Protein AF-A0A3M1WUT6-F1 (afdb_monomer)

Solvent-accessible surface area (backbone atoms only — not comparable to full-atom values): 3266 Å² total; per-residue (Å²): 125,48,73,92,42,32,67,64,58,63,69,58,87,54,94,81,74,83,80,85,87,80,56,78,72,42,36,81,47,96,94,39,72,33,67,66,61,47,49,56,40,51,50,58,46,66,56,81,131

Structure (mmCIF, N/CA/C/O backbone):
data_AF-A0A3M1WUT6-F1
#
_entry.id   AF-A0A3M1WUT6-F1
#
loop_
_atom_site.group_PDB
_atom_site.id
_atom_site.type_symbol
_atom_site.label_atom_id
_atom_site.label_alt_id
_atom_site.label_comp_id
_atom_site.label_asym_id
_atom_site.label_entity_id
_atom_site.label_seq_id
_atom_site.pdbx_PDB_ins_code
_atom_site.Cartn_x
_atom_site.Cartn_y
_atom_site.Cartn_z
_atom_site.occupancy
_atom_site.B_iso_or_equiv
_atom_site.auth_seq_id
_atom_site.auth_comp_id
_atom_site.auth_asym_id
_atom_site.auth_atom_id
_atom_site.pdbx_PDB_model_num
ATOM 1 N N . ILE A 1 1 ? -2.519 4.834 -5.808 1.00 93.12 1 ILE A N 1
ATOM 2 C CA . ILE A 1 1 ? -1.764 4.723 -4.535 1.00 93.12 1 ILE A CA 1
ATOM 3 C C . ILE A 1 1 ? -0.543 3.834 -4.720 1.00 93.12 1 ILE A C 1
ATOM 5 O O . ILE A 1 1 ? -0.512 3.065 -5.675 1.00 93.12 1 ILE A O 1
ATOM 9 N N . GLY A 1 2 ? 0.460 3.978 -3.864 1.00 95.88 2 GLY A N 1
ATOM 10 C CA . GLY A 1 2 ? 1.723 3.241 -3.925 1.00 95.88 2 GLY A CA 1
ATOM 11 C C . GLY A 1 2 ? 2.317 3.052 -2.529 1.00 95.88 2 GLY A C 1
ATOM 12 O O . GLY A 1 2 ? 1.736 3.586 -1.577 1.00 95.88 2 GLY A O 1
ATOM 13 N N . PRO A 1 3 ? 3.445 2.333 -2.406 1.00 95.94 3 PRO A N 1
ATOM 14 C CA . PRO A 1 3 ? 4.090 2.045 -1.124 1.00 95.94 3 PRO A CA 1
ATOM 15 C C . PRO A 1 3 ? 4.312 3.272 -0.232 1.00 95.94 3 PRO A C 1
ATOM 17 O O . PRO A 1 3 ? 4.123 3.204 0.977 1.00 95.94 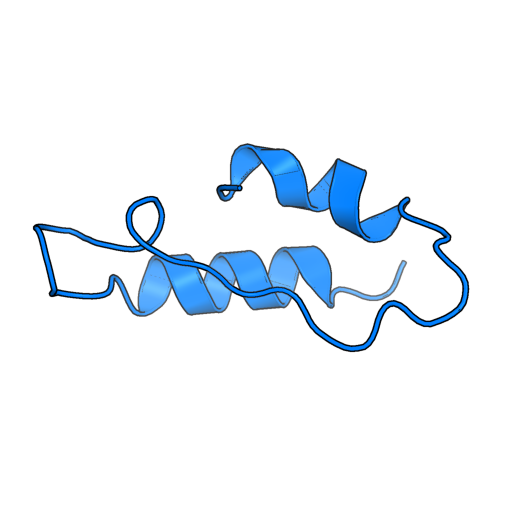3 PRO A O 1
ATOM 20 N N . GLU A 1 4 ? 4.607 4.423 -0.835 1.00 96.69 4 GLU A N 1
ATOM 21 C CA . GLU A 1 4 ? 4.830 5.699 -0.156 1.00 96.69 4 GLU A CA 1
ATOM 22 C C . GLU A 1 4 ? 3.613 6.222 0.635 1.00 96.69 4 GLU A C 1
ATOM 24 O O . GL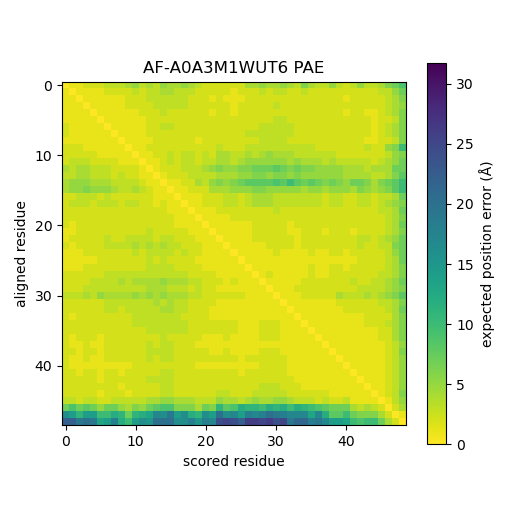U A 1 4 ? 3.750 7.124 1.453 1.00 96.69 4 GLU A O 1
ATOM 29 N N . HIS A 1 5 ? 2.423 5.649 0.425 1.00 96.50 5 HIS A N 1
ATOM 30 C CA . HIS A 1 5 ? 1.179 6.068 1.077 1.00 96.50 5 HIS A CA 1
ATOM 31 C C . HIS A 1 5 ? 0.785 5.197 2.282 1.00 96.50 5 HIS A C 1
ATOM 33 O O . HIS A 1 5 ? -0.274 5.434 2.859 1.00 96.50 5 HIS A O 1
ATOM 39 N N . ALA A 1 6 ? 1.576 4.183 2.657 1.00 94.94 6 ALA A N 1
ATOM 40 C CA . ALA A 1 6 ? 1.190 3.212 3.688 1.00 94.94 6 ALA A CA 1
ATOM 41 C C . ALA A 1 6 ? 0.832 3.858 5.042 1.00 94.94 6 ALA A C 1
ATOM 43 O O . ALA A 1 6 ? -0.144 3.465 5.675 1.00 94.94 6 ALA A O 1
ATOM 44 N N . GLU A 1 7 ? 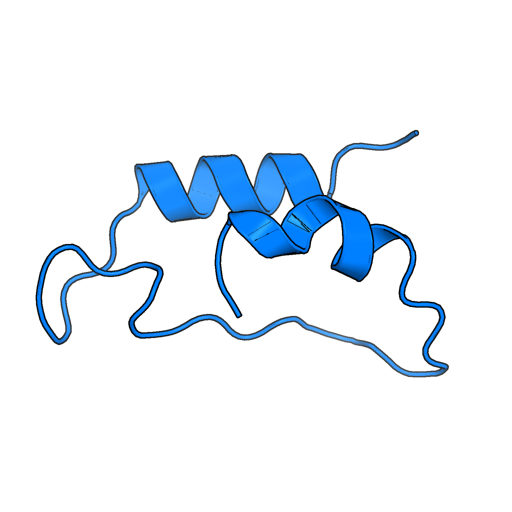1.575 4.882 5.467 1.00 94.00 7 GLU A N 1
ATOM 45 C CA . GLU A 1 7 ? 1.287 5.613 6.709 1.00 94.00 7 GLU A CA 1
ATOM 46 C C . GLU A 1 7 ? -0.021 6.405 6.627 1.00 94.00 7 GLU A C 1
ATOM 48 O O . GLU A 1 7 ? -0.887 6.280 7.488 1.00 94.00 7 GLU A O 1
ATOM 53 N N . ALA A 1 8 ? -0.209 7.164 5.546 1.00 94.62 8 ALA A N 1
ATOM 54 C CA . ALA A 1 8 ? -1.425 7.944 5.345 1.00 94.62 8 ALA A CA 1
ATOM 55 C C . ALA A 1 8 ? -2.679 7.053 5.287 1.00 94.62 8 ALA A C 1
ATOM 57 O O . ALA A 1 8 ? -3.732 7.436 5.787 1.00 94.62 8 ALA A O 1
ATOM 58 N N . LEU A 1 9 ? -2.565 5.849 4.712 1.00 94.06 9 LEU A N 1
ATOM 59 C CA . LEU A 1 9 ? -3.658 4.876 4.652 1.00 94.06 9 LEU A CA 1
ATOM 60 C C . LEU A 1 9 ? -4.011 4.296 6.027 1.00 94.06 9 LEU A C 1
ATOM 62 O O . LEU A 1 9 ? -5.186 4.060 6.285 1.00 94.06 9 LEU A O 1
ATOM 66 N N . ARG A 1 10 ? -3.035 4.110 6.924 1.00 90.88 10 ARG A N 1
ATOM 67 C CA . ARG A 1 10 ? -3.290 3.665 8.308 1.00 90.88 10 ARG A CA 1
ATOM 68 C C . ARG A 1 10 ? -4.047 4.701 9.133 1.00 90.88 10 ARG A C 1
ATOM 70 O O . ARG A 1 10 ? -4.835 4.345 10.000 1.00 90.88 10 ARG A O 1
ATOM 77 N N . GLN A 1 11 ? -3.835 5.978 8.837 1.00 92.75 11 GLN A N 1
ATOM 78 C CA . GLN A 1 11 ? -4.509 7.093 9.504 1.00 92.75 11 GLN A CA 1
ATOM 79 C C . GLN A 1 11 ? -5.876 7.424 8.880 1.00 92.75 11 GLN A C 1
ATOM 81 O O . GLN A 1 11 ? -6.593 8.302 9.363 1.00 92.75 11 GLN A O 1
ATOM 86 N N . LEU A 1 12 ? -6.254 6.737 7.796 1.00 92.25 12 LEU A N 1
ATOM 87 C CA . LEU A 1 12 ? -7.461 7.022 7.035 1.00 92.25 12 LEU A CA 1
ATOM 88 C C . LEU A 1 12 ? -8.709 6.482 7.753 1.00 92.25 12 LEU A C 1
ATOM 90 O O . LEU A 1 12 ? -9.132 5.347 7.549 1.00 92.25 12 LEU A O 1
ATOM 94 N N . ALA A 1 13 ? -9.336 7.322 8.574 1.00 88.75 13 ALA A N 1
ATOM 95 C CA . ALA A 1 13 ? -10.577 7.000 9.276 1.00 88.75 13 ALA A CA 1
ATOM 96 C C . ALA A 1 13 ? -11.815 7.311 8.413 1.00 88.75 13 ALA A C 1
ATOM 98 O O . ALA A 1 13 ? -12.523 8.292 8.638 1.00 88.75 13 ALA A O 1
ATOM 99 N N . LEU A 1 14 ? -12.074 6.479 7.402 1.00 92.50 14 LEU A N 1
ATOM 100 C CA . LEU A 1 14 ? -13.273 6.580 6.564 1.00 92.50 14 LEU A CA 1
ATOM 101 C C . LEU A 1 14 ? -14.320 5.544 7.004 1.00 92.50 14 LEU A C 1
ATOM 103 O O . LEU A 1 14 ? -14.065 4.342 6.869 1.00 92.50 14 LEU A O 1
ATOM 107 N N . PRO A 1 15 ? -15.504 5.965 7.497 1.00 91.62 15 PRO A N 1
ATOM 108 C CA . PRO A 1 15 ? -16.589 5.040 7.806 1.00 91.62 15 PRO A CA 1
ATOM 109 C C . PRO A 1 15 ? -16.957 4.218 6.562 1.00 91.62 15 PRO A C 1
ATOM 111 O O . PRO A 1 15 ? -17.423 4.766 5.566 1.00 91.62 15 PRO A O 1
ATOM 114 N N . GLY A 1 16 ? -16.716 2.906 6.608 1.00 92.69 16 GLY A N 1
ATOM 115 C CA . GLY A 1 16 ? -16.999 1.988 5.498 1.00 92.69 16 GLY A CA 1
ATOM 116 C C . GLY A 1 16 ? -15.823 1.675 4.565 1.00 92.69 16 GLY A C 1
ATOM 117 O O . GLY A 1 16 ? -16.033 1.008 3.552 1.00 92.69 16 GLY A O 1
ATOM 118 N N . LEU A 1 17 ? -14.591 2.094 4.879 1.00 92.69 17 LEU A N 1
ATOM 119 C CA . LEU A 1 17 ? -13.413 1.620 4.147 1.00 92.69 17 LEU A CA 1
ATOM 120 C C . LEU A 1 17 ? -13.228 0.111 4.366 1.00 92.69 17 LEU A C 1
ATOM 122 O O . LEU A 1 17 ? -12.805 -0.327 5.432 1.00 92.69 17 LEU A O 1
ATOM 126 N N . HIS A 1 18 ? -13.566 -0.679 3.348 1.00 92.69 18 HIS A N 1
ATOM 127 C CA . HIS A 1 18 ? -13.510 -2.141 3.413 1.00 92.69 18 HIS A CA 1
ATOM 128 C C . HIS A 1 18 ? -12.210 -2.717 2.840 1.00 92.69 18 HIS A C 1
ATOM 130 O O . HIS A 1 18 ? -11.672 -3.685 3.370 1.00 92.69 18 HIS A O 1
ATOM 136 N N . ALA A 1 19 ? -11.712 -2.137 1.747 1.00 94.19 19 ALA A N 1
ATOM 137 C CA . ALA A 1 19 ? -10.567 -2.662 1.017 1.00 94.19 19 ALA A CA 1
ATOM 138 C C . ALA A 1 19 ? -9.764 -1.547 0.343 1.00 94.19 19 ALA A C 1
ATOM 140 O O . ALA A 1 19 ? -10.277 -0.464 0.056 1.00 94.19 19 ALA A O 1
A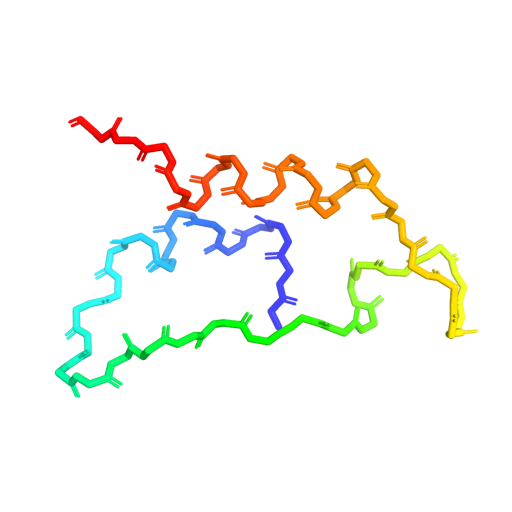TOM 141 N N . ILE A 1 20 ? -8.501 -1.855 0.061 1.00 94.06 20 ILE A N 1
ATOM 142 C CA . ILE A 1 20 ? -7.576 -1.014 -0.692 1.00 94.06 20 ILE A CA 1
ATOM 143 C C . ILE A 1 20 ? -7.170 -1.798 -1.940 1.00 94.06 20 ILE A C 1
ATOM 145 O O . ILE A 1 20 ? -6.547 -2.853 -1.828 1.00 94.06 20 ILE A O 1
ATOM 149 N N . ASP A 1 21 ? -7.517 -1.282 -3.119 1.00 95.94 21 ASP A N 1
ATOM 150 C CA . ASP A 1 21 ? -7.127 -1.874 -4.400 1.00 95.94 21 ASP A CA 1
ATOM 151 C C . ASP A 1 21 ? -5.836 -1.237 -4.930 1.00 95.94 21 ASP A C 1
ATOM 153 O O . ASP A 1 21 ? -5.639 -0.017 -4.869 1.00 95.94 21 ASP A O 1
ATOM 157 N N . VAL A 1 22 ? -4.932 -2.069 -5.444 1.00 97.25 22 VAL A N 1
ATOM 158 C CA . VAL A 1 22 ? -3.614 -1.643 -5.914 1.00 97.25 22 VAL A CA 1
ATOM 159 C C . VAL A 1 22 ? -3.344 -2.133 -7.327 1.00 97.25 22 VAL A C 1
ATOM 161 O O . VAL A 1 22 ? -3.576 -3.291 -7.665 1.00 97.25 22 VAL A O 1
ATOM 164 N N . ASN A 1 23 ? -2.786 -1.250 -8.162 1.00 97.44 23 ASN A N 1
ATOM 165 C CA . ASN A 1 23 ? -2.556 -1.564 -9.568 1.00 97.44 23 ASN A CA 1
ATOM 166 C C . ASN A 1 23 ? -1.112 -1.302 -10.036 1.00 97.44 23 ASN A C 1
ATOM 168 O O . ASN A 1 23 ? -0.184 -1.900 -9.494 1.00 97.44 23 ASN A O 1
ATOM 172 N N . SER A 1 24 ? -0.907 -0.420 -11.016 1.00 97.25 24 SER A N 1
ATOM 173 C CA . SER A 1 24 ? 0.361 -0.238 -11.745 1.00 97.25 24 SER A CA 1
ATOM 174 C C . SER A 1 24 ? 1.584 0.087 -10.877 1.00 97.25 24 SER A C 1
ATOM 176 O O . SER A 1 24 ? 2.693 -0.320 -11.207 1.00 97.25 24 SER A O 1
ATOM 178 N N . LYS A 1 25 ? 1.418 0.761 -9.728 1.00 97.69 25 LYS A N 1
ATOM 179 C CA . LYS A 1 25 ? 2.532 1.045 -8.793 1.00 97.69 25 LYS A CA 1
ATOM 180 C C . LYS A 1 25 ? 3.098 -0.207 -8.095 1.00 97.69 25 LYS A C 1
ATOM 182 O O . LYS A 1 25 ? 4.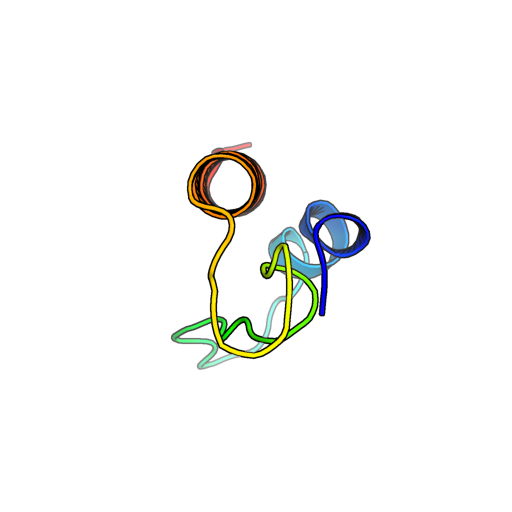152 -0.132 -7.462 1.00 97.69 25 LYS A O 1
ATOM 187 N N . PHE A 1 26 ? 2.423 -1.346 -8.236 1.00 98.19 26 PHE A N 1
ATOM 188 C CA . PHE A 1 26 ? 2.801 -2.652 -7.694 1.00 98.19 26 PHE A CA 1
ATOM 189 C C . PHE A 1 26 ? 3.150 -3.655 -8.795 1.00 98.19 26 PHE A C 1
ATOM 191 O O . PHE A 1 26 ? 3.057 -4.862 -8.593 1.00 98.19 26 PHE A O 1
ATOM 198 N N . GLU A 1 27 ? 3.528 -3.163 -9.972 1.00 98.38 27 GLU A N 1
ATOM 199 C CA . GLU A 1 27 ? 3.951 -3.968 -11.112 1.00 98.38 27 GLU A CA 1
ATOM 200 C C . GLU A 1 27 ? 5.426 -3.723 -11.436 1.00 98.38 27 GLU A C 1
ATOM 202 O O . GLU A 1 27 ? 5.949 -2.629 -11.221 1.00 98.38 27 GLU A O 1
ATOM 207 N N . THR A 1 28 ? 6.102 -4.746 -11.960 1.00 97.88 28 THR A N 1
ATOM 208 C CA . THR A 1 28 ? 7.456 -4.610 -12.535 1.00 97.88 28 THR A CA 1
ATOM 209 C C . THR A 1 28 ? 7.402 -4.147 -13.991 1.00 97.88 28 THR A C 1
ATOM 211 O O . THR A 1 28 ? 8.304 -3.466 -14.471 1.00 97.88 28 THR A O 1
ATOM 214 N N . ARG A 1 29 ? 6.322 -4.505 -14.691 1.00 97.81 29 ARG A N 1
ATOM 215 C CA . ARG A 1 29 ? 5.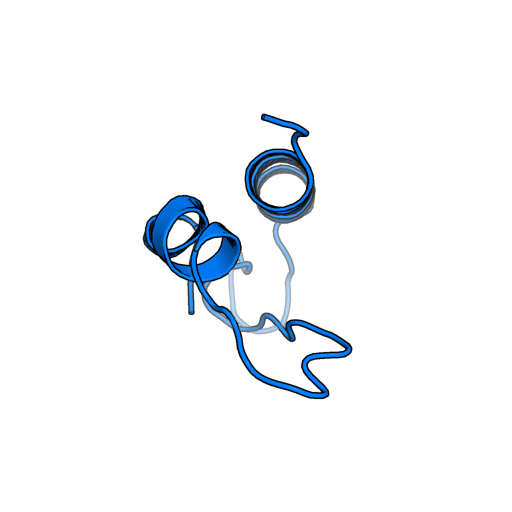947 -4.082 -16.047 1.00 97.81 29 ARG A CA 1
ATOM 216 C C . ARG A 1 29 ? 4.428 -4.247 -16.210 1.00 97.81 29 ARG A C 1
ATOM 218 O O . ARG A 1 29 ? 3.860 -5.030 -15.449 1.00 97.81 29 ARG A O 1
ATOM 225 N N . PRO A 1 30 ? 3.779 -3.597 -17.195 1.00 97.75 30 PRO A N 1
ATOM 226 C CA . PRO A 1 30 ? 2.325 -3.653 -17.351 1.00 97.75 30 PRO A CA 1
ATOM 227 C C . PRO A 1 30 ? 1.772 -5.084 -17.307 1.00 97.75 30 PRO A C 1
ATOM 229 O O . PRO A 1 30 ? 2.184 -5.941 -18.092 1.00 97.75 30 PRO A O 1
ATOM 232 N N . GLY A 1 31 ? 0.865 -5.335 -16.362 1.00 97.38 31 GLY A N 1
ATOM 233 C CA . GLY A 1 31 ? 0.207 -6.628 -16.162 1.00 97.38 31 GLY A CA 1
ATOM 234 C C . GLY A 1 31 ? 1.018 -7.677 -15.389 1.00 97.38 31 GLY A C 1
ATOM 235 O O . GLY A 1 31 ? 0.520 -8.783 -15.190 1.00 97.38 31 GLY A O 1
ATOM 236 N N . LEU A 1 32 ? 2.237 -7.367 -14.927 1.00 98.19 32 LEU A N 1
ATOM 237 C CA . LEU A 1 32 ? 3.055 -8.267 -14.103 1.00 98.19 32 LEU A CA 1
ATOM 238 C C . LEU A 1 32 ? 3.283 -7.679 -12.706 1.00 98.19 32 LEU A C 1
ATOM 240 O O . LEU A 1 32 ? 4.123 -6.795 -12.521 1.00 98.19 32 LEU A O 1
ATOM 244 N N . LYS A 1 33 ? 2.556 -8.204 -11.715 1.00 98.12 33 LYS A N 1
ATOM 245 C CA . LYS A 1 33 ? 2.652 -7.785 -10.309 1.00 98.12 33 LYS A CA 1
ATOM 246 C C . LYS A 1 33 ? 4.009 -8.136 -9.685 1.00 98.12 33 LYS A C 1
ATOM 248 O O . LYS A 1 33 ? 4.579 -9.187 -9.962 1.00 98.12 33 LYS A O 1
ATOM 253 N N . ASP A 1 34 ? 4.487 -7.260 -8.808 1.00 98.38 34 ASP A N 1
ATOM 254 C CA . ASP A 1 34 ? 5.644 -7.462 -7.935 1.00 98.38 34 ASP A CA 1
ATOM 255 C C . ASP A 1 34 ? 5.165 -8.029 -6.590 1.00 98.38 34 ASP A C 1
ATOM 257 O O . ASP A 1 34 ? 4.612 -7.312 -5.750 1.00 98.38 34 ASP A O 1
ATOM 261 N N . SER A 1 35 ? 5.334 -9.339 -6.397 1.00 98.06 35 SER A N 1
ATOM 262 C CA . SER A 1 35 ? 4.826 -10.040 -5.215 1.00 98.06 35 SER A CA 1
ATOM 263 C C . SER A 1 35 ? 5.493 -9.597 -3.916 1.00 98.06 35 SER A C 1
ATOM 265 O O . SER A 1 35 ? 4.827 -9.551 -2.885 1.00 98.06 35 SER A O 1
ATOM 267 N N . GLU A 1 36 ? 6.786 -9.270 -3.947 1.00 98.12 36 GLU A N 1
ATOM 268 C CA . GLU A 1 36 ? 7.506 -8.837 -2.746 1.00 98.12 36 GLU A CA 1
ATOM 269 C C . GLU A 1 36 ? 7.064 -7.432 -2.344 1.00 98.12 36 GLU A C 1
ATOM 271 O O . GLU A 1 36 ? 6.699 -7.211 -1.189 1.00 98.12 36 GLU A O 1
ATOM 276 N N . LYS A 1 37 ? 6.944 -6.514 -3.310 1.00 97.56 37 LYS A N 1
ATOM 277 C CA . LYS A 1 37 ? 6.399 -5.174 -3.05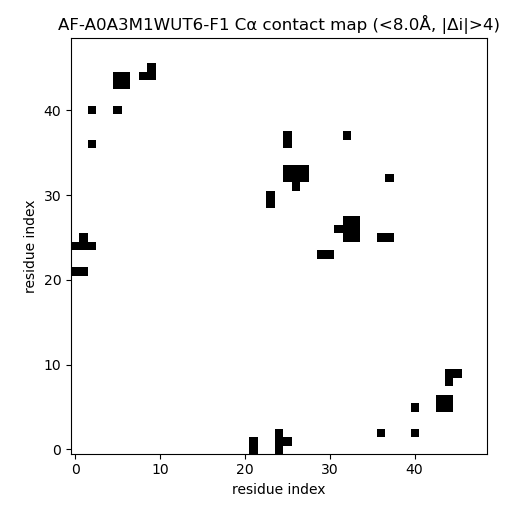4 1.00 97.56 37 LYS A CA 1
ATOM 278 C C . LYS A 1 37 ? 4.972 -5.222 -2.499 1.00 97.56 37 LYS A C 1
ATOM 280 O O . LYS A 1 37 ? 4.642 -4.446 -1.603 1.00 97.56 37 LYS A O 1
ATOM 285 N N . LEU A 1 38 ? 4.130 -6.130 -3.001 1.00 97.81 38 LEU A N 1
ATOM 286 C CA . LEU A 1 38 ? 2.774 -6.342 -2.482 1.00 97.81 38 LEU A CA 1
ATOM 287 C C . LEU A 1 38 ? 2.779 -6.831 -1.029 1.00 97.81 38 LEU A C 1
ATOM 289 O O . LEU A 1 38 ? 2.051 -6.275 -0.208 1.00 97.81 38 LEU A O 1
ATOM 293 N N . LYS A 1 39 ? 3.603 -7.836 -0.701 1.00 97.50 39 LYS A N 1
ATOM 294 C CA . LYS A 1 39 ? 3.737 -8.346 0.673 1.00 97.50 39 LYS A CA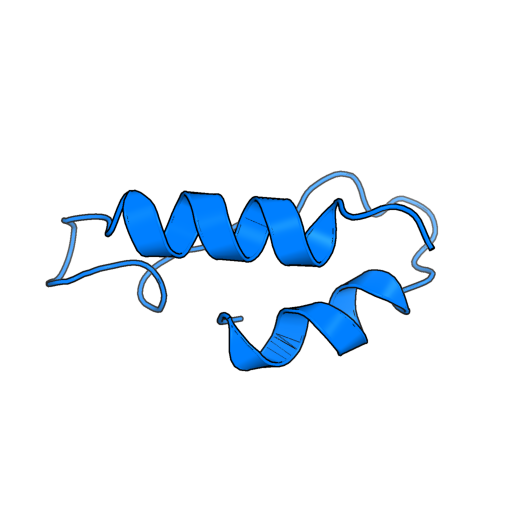 1
ATOM 295 C C . LYS A 1 39 ? 4.213 -7.251 1.622 1.00 97.50 39 LYS A C 1
ATOM 297 O O . LYS A 1 39 ? 3.545 -6.993 2.616 1.00 97.50 39 LYS A O 1
ATOM 302 N N . SER A 1 40 ? 5.298 -6.552 1.279 1.00 96.81 40 SER A N 1
ATOM 303 C CA . SER A 1 40 ? 5.843 -5.483 2.122 1.00 96.81 40 SER A CA 1
ATOM 304 C C . SER A 1 40 ? 4.833 -4.363 2.362 1.00 96.81 40 SER A C 1
ATOM 306 O O . SER A 1 40 ? 4.721 -3.872 3.480 1.00 96.81 40 SER A O 1
ATOM 308 N N . PHE A 1 41 ? 4.072 -3.962 1.341 1.00 96.88 41 PHE A N 1
ATOM 309 C CA . PHE A 1 41 ? 3.047 -2.933 1.502 1.00 96.88 41 PHE A CA 1
ATOM 310 C C . PHE A 1 41 ? 1.867 -3.400 2.348 1.00 96.88 41 PHE A C 1
ATOM 312 O O . PHE A 1 41 ? 1.426 -2.660 3.222 1.00 96.88 41 PHE A O 1
ATOM 319 N N . ARG A 1 42 ? 1.382 -4.629 2.133 1.00 95.81 42 ARG A N 1
ATOM 320 C CA . ARG A 1 42 ? 0.361 -5.231 2.997 1.00 95.81 42 ARG A CA 1
ATOM 321 C C . ARG A 1 42 ? 0.823 -5.209 4.452 1.00 95.81 42 ARG A C 1
ATOM 323 O O . ARG A 1 42 ? 0.070 -4.765 5.309 1.00 95.81 42 ARG A O 1
ATOM 330 N N .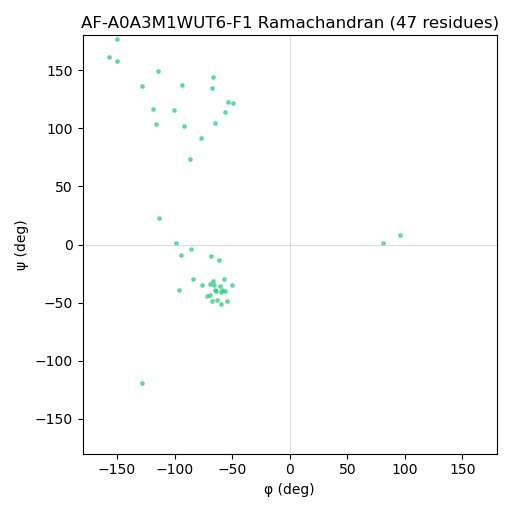 ASP A 1 43 ? 2.052 -5.640 4.717 1.00 95.38 43 ASP A N 1
ATOM 331 C CA . ASP A 1 43 ? 2.593 -5.705 6.074 1.00 95.38 43 ASP A CA 1
ATOM 332 C C . ASP A 1 43 ? 2.722 -4.304 6.690 1.00 95.38 43 ASP A C 1
ATOM 334 O O . ASP A 1 43 ? 2.360 -4.115 7.844 1.00 95.38 43 ASP A O 1
ATOM 338 N N . GLN A 1 44 ? 3.132 -3.292 5.915 1.00 94.62 44 GLN A N 1
ATOM 339 C CA . GLN A 1 44 ? 3.163 -1.898 6.379 1.00 94.62 44 GLN A CA 1
ATOM 340 C C . GLN A 1 44 ? 1.770 -1.348 6.708 1.00 94.62 44 GLN A C 1
ATOM 342 O O . GLN A 1 44 ? 1.628 -0.620 7.684 1.00 94.62 44 GLN A O 1
ATOM 347 N N . VAL A 1 45 ? 0.752 -1.672 5.905 1.00 93.88 45 VAL A N 1
ATOM 348 C CA . VAL A 1 45 ? -0.627 -1.187 6.098 1.00 93.88 45 VAL A CA 1
ATOM 349 C C . VAL A 1 45 ? -1.335 -1.927 7.237 1.00 93.88 45 VAL A C 1
ATOM 351 O O . VAL A 1 45 ? -2.132 -1.323 7.946 1.00 93.88 45 VAL A O 1
ATOM 354 N N . MET A 1 46 ? -1.053 -3.219 7.422 1.00 89.75 46 MET A N 1
ATOM 355 C CA . MET A 1 46 ? -1.710 -4.071 8.422 1.00 89.75 46 MET A CA 1
ATOM 356 C C . MET A 1 46 ? -0.949 -4.178 9.748 1.00 89.75 46 MET A C 1
ATOM 358 O O . MET A 1 46 ? -1.493 -4.741 10.699 1.00 89.75 46 MET A O 1
ATOM 362 N N . ALA A 1 47 ? 0.289 -3.679 9.832 1.00 83.94 47 ALA A N 1
ATOM 363 C CA . ALA A 1 47 ? 1.043 -3.649 11.080 1.00 83.94 47 ALA A CA 1
ATOM 364 C C . ALA A 1 47 ? 0.222 -2.953 12.174 1.00 83.94 47 ALA A C 1
ATOM 366 O O . ALA A 1 47 ? -0.196 -1.804 12.017 1.00 83.94 47 ALA A O 1
ATOM 367 N N . SER A 1 48 ? -0.015 -3.668 13.275 1.00 61.62 48 SER A N 1
ATOM 368 C CA . SER A 1 48 ? -0.641 -3.098 14.466 1.00 61.62 48 SER A CA 1
ATOM 369 C C . SER A 1 48 ? 0.314 -2.087 15.102 1.00 61.62 48 SER A C 1
ATOM 371 O O . SER A 1 48 ? 1.512 -2.359 15.207 1.00 61.62 48 SER A O 1
ATOM 373 N N . VAL A 1 49 ? -0.223 -0.924 15.475 1.00 55.84 49 VAL A N 1
ATOM 374 C CA . VAL A 1 49 ? 0.461 0.084 16.303 1.00 55.84 49 VAL A CA 1
ATOM 375 C C . VAL A 1 49 ? 0.432 -0.363 17.758 1.00 55.84 49 VAL A C 1
ATOM 377 O O . VAL A 1 49 ? -0.628 -0.889 18.171 1.00 55.84 49 VAL A O 1
#

pLDDT: mean 93.72, std 7.81, range [55.84, 98.38]

Radius of gyration: 11.51 Å; Cα contacts (8 Å, |Δi|>4): 28; chains: 1; bounding box: 24×18×34 Å

Sequence (49 aa):
IGPEHAEALRQLALPGLHAIDVNSKFETRPGLKDSEKLKSFRDQVMASV

Mean predicted aligned error: 2.92 Å

Secondary structure (DSSP, 8-state):
--GGGHHHHHT---TT-------GGGEEETTEE-HHHHHHHHHHHH---

Foldseek 3Di:
DALVCLVVLLVDPDVPPDDDDDADNQAPDHPHGPPVRVVVSCCSNPPDD